Protein AF-A0A2E9M3G9-F1 (afdb_monomer_lite)

Foldseek 3Di:
DPVQLVCQLPVLVVVLVVVLVVCCVVPNDPVSVVCVLVSVLVNVLSNQLSVQLVPQCVPPNDPRSSVVSNVCSCVVGVVVSVVVVVVVVVVVVVVD

Sequence (96 aa):
GYPLLAGLASVFPAIFLTSMVALWISQGPSVPMGAAGPMILGGASVGVYAIIAMWSLPNFGIFLGSMIAWLLAVILWSIPCFKFVKWRQEVSKINT

pLDDT: mean 85.7, std 7.02, range [59.09, 95.88]

Secondary structure (DSSP, 8-state):
--HHHHHHHHHHHHHHHHHHHHHHHHH-THHHHHHHHHHHHHHHHHHHHHHHHHHHHHHHHHHHHHHHHHHHHIIIIIHHHHHHHHHHHHHHHHT-

Radius of gyration: 16.48 Å; chains: 1; bounding box: 39×35×42 Å

Structure (mmCIF, N/CA/C/O backbone):
data_AF-A0A2E9M3G9-F1
#
_entry.id   AF-A0A2E9M3G9-F1
#
loop_
_atom_site.group_PDB
_atom_site.id
_atom_site.type_symbol
_atom_site.label_atom_id
_atom_site.label_alt_id
_atom_site.label_comp_id
_atom_site.label_asym_id
_atom_site.label_entity_id
_atom_site.label_seq_id
_atom_site.pdbx_PDB_ins_code
_atom_site.Cartn_x
_atom_site.Cartn_y
_atom_site.Cartn_z
_atom_site.occupancy
_atom_site.B_iso_or_equiv
_atom_site.auth_seq_id
_atom_site.auth_comp_id
_atom_site.auth_asym_id
_atom_site.auth_atom_id
_atom_site.pdbx_PDB_model_num
ATOM 1 N N . GLY A 1 1 ? 21.106 4.967 -4.767 1.00 59.09 1 GLY A N 1
ATOM 2 C CA . GLY A 1 1 ? 19.795 5.250 -4.148 1.00 59.09 1 GLY A CA 1
ATOM 3 C C . GLY A 1 1 ? 18.709 5.026 -5.178 1.00 59.09 1 GLY A C 1
ATOM 4 O O . GLY A 1 1 ? 18.989 5.243 -6.348 1.00 59.09 1 GLY A O 1
ATOM 5 N N . TYR A 1 2 ? 17.517 4.581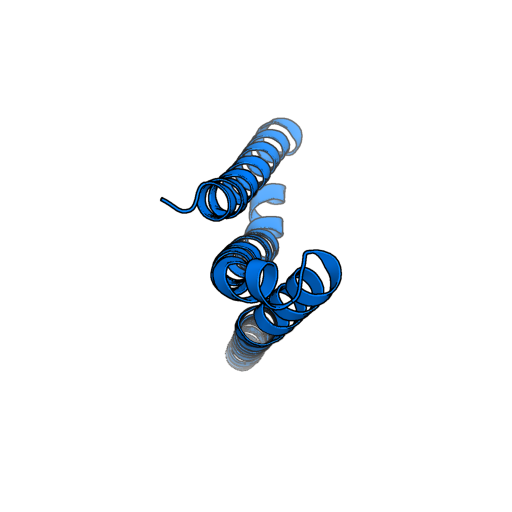 -4.772 1.00 74.75 2 TYR A N 1
ATOM 6 C CA . TYR A 1 2 ? 16.360 4.405 -5.664 1.00 74.75 2 TYR A CA 1
ATOM 7 C C . TYR A 1 2 ? 15.378 5.581 -5.491 1.00 74.75 2 TYR A C 1
ATOM 9 O O . TYR A 1 2 ? 14.401 5.443 -4.754 1.00 74.75 2 TYR A O 1
ATOM 17 N N . PRO A 1 3 ? 15.622 6.755 -6.112 1.00 79.00 3 PRO A N 1
ATOM 18 C CA . PRO A 1 3 ? 14.791 7.950 -5.927 1.00 79.00 3 PRO A CA 1
ATOM 19 C C . PRO A 1 3 ? 13.316 7.733 -6.282 1.00 79.00 3 PRO A C 1
ATOM 21 O O . PRO A 1 3 ? 12.453 8.298 -5.621 1.00 79.00 3 PRO A O 1
ATOM 24 N N . LEU A 1 4 ? 13.012 6.859 -7.248 1.00 75.06 4 LEU A N 1
ATOM 25 C CA . LEU A 1 4 ? 11.634 6.480 -7.573 1.00 75.06 4 LEU A CA 1
ATOM 26 C C . LEU A 1 4 ? 10.926 5.822 -6.376 1.00 75.06 4 LEU A C 1
ATOM 28 O O . LEU A 1 4 ? 9.789 6.149 -6.062 1.00 75.06 4 LEU A O 1
ATOM 32 N N . LEU A 1 5 ? 11.622 4.931 -5.670 1.00 76.69 5 LEU A N 1
ATOM 33 C CA . LEU A 1 5 ? 11.106 4.243 -4.490 1.00 76.69 5 LEU A CA 1
ATOM 34 C C . LEU A 1 5 ? 10.947 5.212 -3.324 1.00 76.69 5 LEU A C 1
ATOM 36 O O . LEU A 1 5 ? 9.910 5.228 -2.678 1.00 76.69 5 LEU A O 1
ATOM 40 N N . ALA A 1 6 ? 11.953 6.057 -3.094 1.00 79.50 6 ALA A N 1
ATOM 41 C CA . ALA A 1 6 ? 11.900 7.079 -2.057 1.00 79.50 6 ALA A CA 1
ATOM 42 C C . ALA A 1 6 ? 10.746 8.066 -2.299 1.00 79.50 6 ALA A C 1
ATOM 44 O O . ALA A 1 6 ? 10.044 8.420 -1.356 1.00 79.50 6 ALA A O 1
ATOM 45 N N . GLY A 1 7 ? 10.496 8.454 -3.554 1.00 82.25 7 GLY A N 1
ATOM 46 C CA . GLY A 1 7 ? 9.350 9.277 -3.942 1.00 82.25 7 GLY A CA 1
ATOM 47 C C . GLY A 1 7 ? 8.018 8.566 -3.705 1.00 82.25 7 GLY A C 1
ATOM 48 O O . GLY A 1 7 ? 7.165 9.086 -2.993 1.00 82.25 7 GLY A O 1
ATOM 49 N N . LEU A 1 8 ? 7.856 7.343 -4.221 1.00 81.12 8 LEU A N 1
ATOM 50 C CA . LEU A 1 8 ? 6.635 6.552 -4.026 1.00 81.12 8 LEU A CA 1
ATOM 51 C C . LEU A 1 8 ? 6.362 6.244 -2.543 1.00 81.12 8 LEU A C 1
ATOM 53 O O . LEU A 1 8 ? 5.222 6.325 -2.100 1.00 81.12 8 LEU A O 1
ATOM 57 N N . ALA A 1 9 ? 7.386 5.934 -1.751 1.00 82.56 9 ALA A N 1
ATOM 58 C CA . ALA A 1 9 ? 7.228 5.602 -0.338 1.00 82.56 9 ALA A CA 1
ATOM 59 C C . ALA A 1 9 ? 6.990 6.830 0.555 1.00 82.56 9 ALA A C 1
ATOM 61 O O . ALA A 1 9 ? 6.373 6.686 1.605 1.00 82.56 9 ALA A O 1
ATOM 62 N N . SER A 1 10 ? 7.460 8.022 0.171 1.00 85.50 10 SER A N 1
ATOM 63 C CA . SER A 1 10 ? 7.314 9.243 0.984 1.00 85.50 10 SER A CA 1
ATOM 64 C C . SER A 1 10 ? 6.053 10.042 0.661 1.00 85.50 10 SER A C 1
ATOM 66 O O . SER A 1 10 ? 5.404 10.555 1.573 1.00 85.50 10 SER A O 1
ATOM 68 N N . VAL A 1 11 ? 5.671 10.123 -0.617 1.00 85.50 11 VAL A N 1
ATOM 69 C CA . VAL A 1 11 ? 4.542 10.952 -1.065 1.00 85.50 11 VAL A CA 1
ATOM 70 C C . VAL A 1 11 ? 3.221 10.454 -0.493 1.00 85.50 11 VAL A C 1
ATOM 72 O O . VAL A 1 11 ? 2.389 11.260 -0.087 1.00 85.50 11 VAL A O 1
ATOM 75 N N . PHE A 1 12 ? 3.021 9.140 -0.408 1.00 82.81 12 PHE A N 1
ATOM 76 C CA . PHE A 1 12 ? 1.752 8.607 0.075 1.00 82.81 12 PHE A CA 1
ATOM 77 C C . PHE A 1 12 ? 1.530 8.904 1.561 1.00 82.81 12 PHE A C 1
ATOM 79 O O . PHE A 1 12 ? 0.540 9.571 1.857 1.00 82.81 12 PHE A O 1
ATOM 86 N N . PRO A 1 13 ? 2.422 8.524 2.499 1.00 82.06 13 PRO A N 1
ATOM 87 C 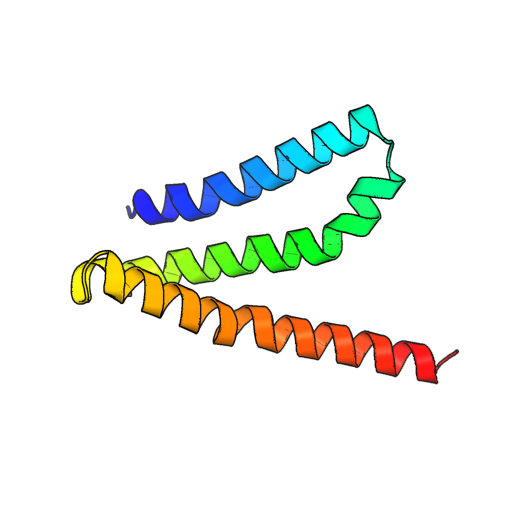CA . PRO A 1 13 ? 2.285 8.918 3.901 1.00 82.06 13 PRO A CA 1
ATOM 88 C C . PRO A 1 13 ? 2.119 10.427 4.092 1.00 82.06 13 PRO A C 1
ATOM 90 O O . PRO A 1 13 ? 1.338 10.842 4.945 1.00 82.06 13 PRO A O 1
ATOM 93 N N . ALA A 1 14 ? 2.794 11.241 3.274 1.00 89.12 14 ALA A N 1
ATOM 94 C CA . ALA A 1 14 ? 2.635 12.688 3.305 1.00 89.12 14 ALA A CA 1
ATOM 95 C C . ALA A 1 14 ? 1.207 13.123 2.929 1.00 89.12 14 ALA A C 1
ATOM 97 O O . ALA A 1 14 ? 0.573 13.825 3.711 1.00 89.12 14 ALA A O 1
ATOM 98 N N . ILE A 1 15 ? 0.663 12.656 1.797 1.00 88.81 15 ILE A N 1
ATOM 99 C CA . ILE A 1 15 ? -0.717 12.961 1.370 1.00 88.81 15 ILE A CA 1
ATOM 100 C C . ILE A 1 15 ? -1.725 12.478 2.418 1.00 88.81 15 ILE A C 1
ATOM 102 O O . ILE A 1 15 ? -2.617 13.230 2.810 1.00 88.81 15 ILE A O 1
ATOM 106 N N . PHE A 1 16 ? -1.557 11.248 2.912 1.00 84.25 16 PHE A N 1
ATOM 107 C CA . PHE A 1 16 ? -2.412 10.673 3.949 1.00 84.25 16 PHE A CA 1
ATOM 108 C C . PHE A 1 16 ? -2.427 11.549 5.209 1.00 84.25 16 PHE A C 1
ATOM 110 O O . PHE A 1 16 ? -3.501 11.874 5.721 1.00 84.25 16 PHE A O 1
ATOM 117 N N . LEU A 1 17 ? -1.252 11.973 5.686 1.00 88.25 17 LEU A N 1
ATOM 118 C CA . LEU A 1 17 ? -1.124 12.834 6.859 1.00 88.25 17 LEU A CA 1
ATOM 119 C C . LEU A 1 17 ? -1.781 14.197 6.632 1.00 88.25 17 LEU A C 1
ATOM 121 O O . LEU A 1 17 ? -2.548 14.650 7.480 1.00 88.25 17 LEU A O 1
ATOM 125 N N . THR A 1 18 ? -1.525 14.838 5.489 1.00 91.50 18 THR A N 1
ATOM 126 C CA . THR A 1 18 ? -2.115 16.144 5.175 1.00 91.50 18 THR A CA 1
ATOM 127 C C . THR A 1 18 ? -3.639 16.064 5.137 1.00 91.50 18 THR A C 1
ATOM 129 O O . THR A 1 18 ? -4.303 16.906 5.738 1.00 91.50 18 THR A O 1
ATOM 132 N N . SER A 1 19 ? -4.210 15.028 4.512 1.00 87.75 19 SER A N 1
ATOM 133 C CA . SER A 1 19 ? -5.661 14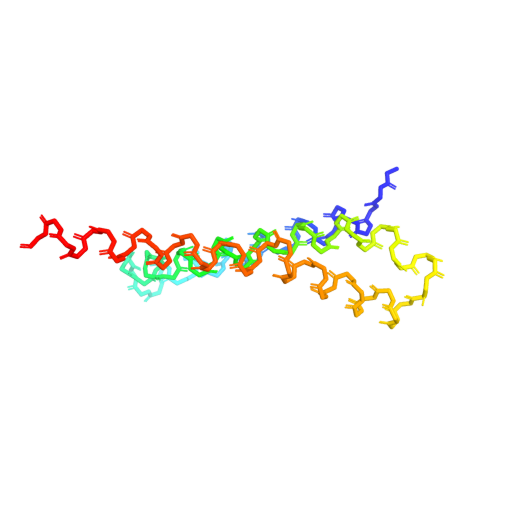.816 4.507 1.00 87.75 19 SER A CA 1
ATOM 134 C C . SER A 1 19 ? -6.220 14.557 5.908 1.00 87.75 19 SER A C 1
ATOM 136 O O . SER A 1 19 ? -7.261 15.107 6.249 1.00 87.75 19 SER A O 1
ATOM 138 N N . MET A 1 20 ? -5.538 13.774 6.749 1.00 87.31 20 MET A N 1
ATOM 139 C CA . MET A 1 20 ? -5.974 13.522 8.132 1.00 87.31 20 MET A CA 1
ATOM 140 C C . MET A 1 20 ? -5.975 14.795 8.981 1.00 87.31 20 MET A C 1
ATOM 142 O O . MET A 1 20 ? -6.940 15.046 9.699 1.00 87.31 20 MET A O 1
ATOM 146 N N . VAL A 1 21 ? -4.934 15.624 8.869 1.00 89.44 21 VAL A N 1
ATOM 147 C CA . VAL A 1 21 ? -4.854 16.912 9.574 1.00 89.44 21 VAL A CA 1
ATOM 148 C C . VAL A 1 21 ? -5.932 17.871 9.069 1.00 89.44 21 VAL A C 1
ATOM 150 O O . VAL A 1 21 ? -6.620 18.496 9.872 1.00 89.44 21 VAL A O 1
ATOM 153 N N . ALA A 1 22 ? -6.144 17.946 7.754 1.00 90.56 22 ALA A N 1
ATOM 154 C CA . ALA A 1 22 ? -7.191 18.781 7.170 1.00 90.56 22 ALA A CA 1
ATOM 155 C C . ALA A 1 22 ? -8.599 18.355 7.627 1.00 90.56 22 ALA A C 1
ATOM 157 O O . ALA A 1 22 ? -9.424 19.199 7.986 1.00 90.56 22 ALA A O 1
ATOM 158 N N . LEU A 1 23 ? -8.874 17.047 7.662 1.00 87.19 23 LEU A N 1
ATOM 159 C CA . LEU A 1 23 ? -10.137 16.504 8.168 1.00 87.19 23 LEU A CA 1
ATOM 160 C C . LEU A 1 23 ? -10.305 16.758 9.664 1.00 87.19 23 LEU A C 1
ATOM 162 O O . LEU A 1 23 ? -11.402 17.084 10.105 1.00 87.19 23 LEU A O 1
ATOM 166 N N . TRP A 1 24 ? -9.226 16.676 10.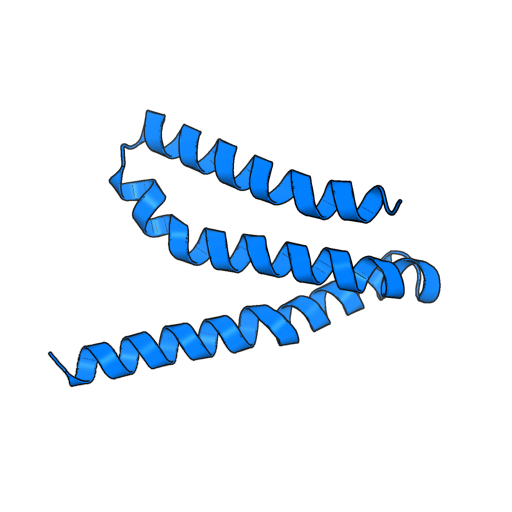439 1.00 87.19 24 TRP A N 1
ATOM 167 C CA . TRP A 1 24 ? -9.283 16.973 11.864 1.00 87.19 24 TRP A CA 1
ATOM 168 C C . TRP A 1 24 ? -9.643 18.438 12.129 1.00 87.19 24 TRP A C 1
ATOM 170 O O . TRP A 1 24 ? -10.524 18.713 12.943 1.00 87.19 24 TRP A O 1
ATOM 180 N N . ILE A 1 25 ? -9.015 19.366 11.401 1.00 91.94 25 ILE A N 1
ATOM 181 C CA . ILE A 1 25 ? -9.295 20.803 11.513 1.00 91.94 25 ILE A CA 1
ATOM 182 C C . ILE A 1 25 ? -10.739 21.118 11.090 1.00 91.94 25 ILE A C 1
ATOM 184 O O . ILE A 1 25 ? -11.386 21.955 11.711 1.00 91.94 25 ILE A O 1
ATOM 188 N N . SER A 1 26 ? -11.254 20.458 10.048 1.00 90.50 26 SER A N 1
ATOM 189 C CA . SER A 1 26 ? -12.569 20.777 9.469 1.00 90.50 26 SER A CA 1
ATOM 190 C C . SER A 1 26 ? -13.756 20.061 10.120 1.00 90.50 26 SER A C 1
ATOM 192 O O . SER A 1 26 ? -14.848 20.621 10.151 1.00 90.50 26 SER A O 1
ATOM 194 N N . GLN A 1 27 ? -13.576 18.834 10.612 1.00 86.94 27 GLN A N 1
ATOM 195 C CA . GLN A 1 27 ? -14.673 17.966 11.069 1.00 86.94 27 GLN A CA 1
ATOM 196 C C . GLN A 1 27 ? -14.463 17.403 12.484 1.00 86.94 27 GLN A C 1
ATOM 198 O O . GLN A 1 27 ? -15.292 16.640 12.979 1.00 86.94 27 GLN A O 1
ATOM 203 N N . GLY A 1 28 ? -13.382 17.791 13.165 1.00 86.06 28 GLY A N 1
ATOM 204 C CA . GLY A 1 28 ? -13.060 17.299 14.500 1.00 86.06 28 GLY A CA 1
ATOM 205 C C . GLY A 1 28 ? -12.469 15.878 14.505 1.00 86.06 28 GLY A C 1
ATOM 206 O O . GLY A 1 28 ? -12.202 15.287 13.459 1.00 86.06 28 GLY A O 1
ATOM 207 N N . PRO A 1 29 ? -12.184 15.321 15.697 1.00 81.50 29 PRO A N 1
ATOM 208 C CA . PRO A 1 29 ? -11.364 14.113 15.852 1.00 81.50 29 PRO A CA 1
ATOM 209 C C . PRO A 1 29 ? -12.082 12.797 15.509 1.00 81.50 29 PRO A C 1
ATOM 211 O O . PRO A 1 29 ? -11.430 11.765 15.354 1.00 81.50 29 PRO A O 1
ATOM 214 N N . SER A 1 30 ? -13.410 12.800 15.385 1.00 79.12 30 SER A N 1
ATOM 215 C CA . SER A 1 30 ? -14.198 11.586 15.130 1.00 79.12 30 SER A CA 1
ATOM 216 C C . SER A 1 30 ? -14.000 11.026 13.716 1.00 79.12 30 SER A C 1
ATOM 218 O O . SER A 1 30 ? -13.987 9.808 13.535 1.00 79.12 30 SER A O 1
ATOM 220 N N . VAL A 1 31 ? -13.793 11.888 12.717 1.00 80.31 31 VAL A N 1
ATOM 221 C CA . VAL A 1 31 ? -13.684 11.490 11.302 1.00 80.31 31 VAL A CA 1
ATOM 222 C C . VAL A 1 31 ? -12.317 10.872 10.962 1.00 80.31 31 VAL A C 1
ATOM 224 O O . VAL A 1 31 ? -12.296 9.793 10.359 1.00 80.31 31 VAL A O 1
ATOM 227 N N . PRO A 1 32 ? -11.171 11.440 11.397 1.00 76.06 32 PRO A N 1
ATOM 228 C CA . PRO A 1 32 ? -9.866 10.804 11.216 1.00 76.06 32 PRO A CA 1
ATOM 229 C C . PRO A 1 32 ? -9.766 9.432 11.892 1.00 76.06 32 PRO A C 1
ATOM 231 O O . PRO A 1 32 ? -9.176 8.514 11.326 1.00 76.06 32 PRO A O 1
ATOM 234 N N . MET A 1 33 ? -10.385 9.252 13.066 1.00 77.00 33 MET A N 1
ATOM 235 C CA . MET A 1 33 ? -10.369 7.962 13.768 1.00 77.00 33 MET A CA 1
ATOM 236 C C . MET A 1 33 ? -11.115 6.863 13.005 1.00 77.00 33 MET A C 1
ATOM 238 O O . MET A 1 33 ? -10.622 5.739 12.924 1.00 77.00 33 MET A O 1
ATOM 242 N N . GLY A 1 34 ? -12.264 7.182 12.401 1.00 76.81 34 GLY A N 1
ATOM 243 C CA . GLY A 1 34 ? -13.009 6.231 11.568 1.00 76.81 34 GLY A CA 1
ATOM 244 C C . GLY A 1 34 ? -12.272 5.849 10.280 1.00 76.81 34 GLY A C 1
ATOM 245 O O . GLY A 1 34 ? -12.389 4.719 9.806 1.00 76.81 34 GLY A O 1
ATOM 246 N N . ALA A 1 35 ? -11.469 6.765 9.734 1.00 77.00 35 ALA A N 1
ATOM 247 C CA . ALA A 1 35 ? -10.702 6.546 8.511 1.00 77.00 35 ALA A CA 1
ATOM 248 C C . ALA A 1 35 ? -9.321 5.908 8.749 1.00 77.00 35 ALA A C 1
ATOM 250 O O . ALA A 1 35 ? -8.776 5.299 7.831 1.00 77.00 35 ALA A O 1
ATOM 251 N N . ALA A 1 36 ? -8.752 5.988 9.956 1.00 77.12 36 ALA A N 1
ATOM 252 C CA . ALA A 1 36 ? -7.386 5.542 10.243 1.00 77.12 36 ALA A CA 1
ATOM 253 C C . ALA A 1 36 ? -7.110 4.079 9.843 1.00 77.12 36 ALA A C 1
ATOM 255 O O . ALA A 1 36 ? -6.069 3.788 9.258 1.00 77.12 36 ALA A O 1
ATOM 256 N N . GLY A 1 37 ? -8.052 3.163 10.096 1.00 75.94 37 GLY A N 1
ATOM 257 C CA . GLY A 1 37 ? -7.922 1.746 9.729 1.00 75.94 37 GLY A CA 1
ATOM 258 C C . GLY A 1 37 ? -7.746 1.536 8.216 1.00 75.94 37 GLY A C 1
ATOM 259 O O . GLY A 1 37 ? -6.710 1.016 7.795 1.00 75.94 37 GLY A O 1
ATOM 260 N N . PRO A 1 38 ? -8.704 1.974 7.379 1.00 74.56 38 PRO A N 1
ATOM 261 C CA . PRO A 1 38 ? -8.550 1.974 5.924 1.00 74.56 38 PRO A CA 1
ATOM 262 C C . PRO A 1 38 ? -7.300 2.718 5.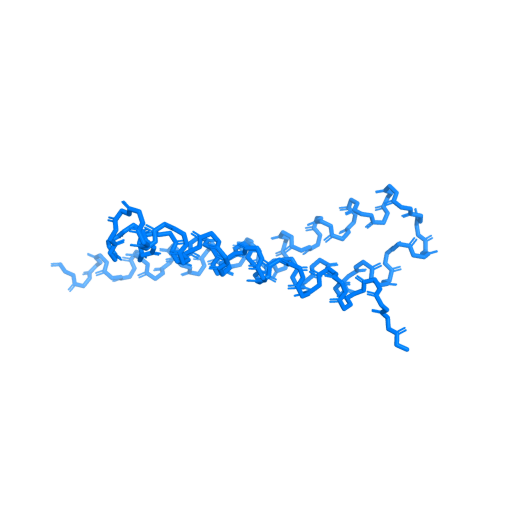424 1.00 74.56 38 PRO A C 1
ATOM 264 O O . PRO A 1 38 ? -6.639 2.242 4.502 1.00 74.56 38 PRO A O 1
ATOM 267 N N . MET A 1 39 ? -6.942 3.851 6.044 1.00 79.12 39 MET A N 1
ATOM 268 C CA . MET A 1 39 ? -5.790 4.672 5.636 1.00 79.12 39 MET A CA 1
ATOM 269 C C . MET A 1 39 ? -4.458 3.941 5.879 1.00 79.12 39 MET A C 1
ATOM 271 O O . MET A 1 39 ? -3.586 3.961 5.013 1.00 79.12 39 MET A O 1
ATOM 275 N N . ILE A 1 40 ? -4.302 3.244 7.011 1.00 80.12 40 ILE A N 1
ATOM 276 C CA . ILE A 1 40 ? -3.096 2.453 7.321 1.00 80.12 40 ILE A CA 1
ATOM 277 C C . ILE A 1 40 ? -2.967 1.262 6.364 1.00 80.12 40 ILE A C 1
ATOM 279 O O . ILE A 1 40 ? -1.881 0.990 5.849 1.00 80.12 40 ILE A O 1
ATOM 283 N N . LEU A 1 41 ? -4.078 0.573 6.081 1.00 80.56 41 LEU A N 1
ATOM 284 C CA . LEU A 1 41 ? -4.101 -0.547 5.138 1.00 80.56 41 LEU A CA 1
ATOM 285 C C . LEU A 1 41 ? -3.737 -0.105 3.712 1.00 80.56 41 LEU A C 1
ATOM 287 O O . LEU A 1 41 ? -2.958 -0.785 3.041 1.00 80.56 41 LEU A O 1
ATOM 291 N N . GLY A 1 42 ? -4.257 1.047 3.275 1.00 78.88 42 GLY A N 1
ATOM 292 C CA . GLY A 1 42 ? -3.939 1.647 1.980 1.00 78.88 42 GLY A CA 1
ATOM 293 C C . GLY A 1 42 ? -2.485 2.111 1.885 1.00 78.88 42 GLY A C 1
ATOM 294 O O . GLY A 1 42 ? -1.784 1.735 0.948 1.00 78.88 42 GLY A O 1
ATOM 295 N N . GLY A 1 43 ? -2.001 2.867 2.875 1.00 81.12 43 GLY A N 1
ATOM 296 C CA . GLY A 1 43 ? -0.639 3.406 2.886 1.00 81.12 43 GLY A CA 1
ATOM 297 C C . GLY A 1 43 ? 0.443 2.324 2.887 1.00 81.12 43 GLY A C 1
ATOM 298 O O . GLY A 1 43 ? 1.415 2.411 2.138 1.00 81.12 43 GLY A O 1
ATOM 299 N N . ALA A 1 44 ? 0.257 1.255 3.662 1.00 84.75 44 ALA A N 1
ATOM 300 C CA . ALA A 1 44 ? 1.234 0.173 3.720 1.00 84.75 44 ALA A CA 1
ATOM 301 C C . ALA A 1 44 ? 1.272 -0.681 2.433 1.00 84.75 44 ALA A C 1
ATOM 303 O O . ALA A 1 44 ? 2.350 -1.111 2.018 1.00 84.75 44 ALA A O 1
ATOM 304 N N . SER A 1 45 ? 0.144 -0.831 1.723 1.00 87.88 45 SER A N 1
ATOM 305 C CA . SER A 1 45 ? 0.107 -1.501 0.411 1.00 87.88 45 SER A CA 1
ATOM 306 C C . SER A 1 45 ? 0.971 -0.791 -0.634 1.00 87.88 45 SER A C 1
ATOM 308 O O . SER A 1 45 ? 1.562 -1.435 -1.500 1.00 87.88 45 SER A O 1
ATOM 310 N N . VAL A 1 46 ? 1.062 0.538 -0.559 1.00 87.88 46 VAL A N 1
ATOM 311 C CA . VAL A 1 46 ? 1.884 1.339 -1.472 1.00 87.88 46 VAL A CA 1
ATOM 312 C C . VAL A 1 46 ? 3.375 1.160 -1.188 1.00 87.88 46 VAL A C 1
ATOM 314 O O . VAL A 1 46 ? 4.175 1.104 -2.120 1.00 87.88 46 VAL A O 1
ATOM 317 N N . GLY A 1 47 ? 3.762 1.010 0.081 1.00 88.44 47 GLY A N 1
ATOM 318 C CA . GLY A 1 47 ? 5.142 0.669 0.438 1.00 88.44 47 GLY A CA 1
ATOM 319 C C . GLY A 1 47 ? 5.581 -0.650 -0.206 1.00 88.44 47 GLY A C 1
ATOM 320 O O . GLY A 1 47 ? 6.645 -0.721 -0.820 1.00 88.44 47 GLY A O 1
ATOM 321 N N . VAL A 1 48 ? 4.715 -1.667 -0.156 1.00 90.38 48 VAL A N 1
ATOM 322 C CA . VAL A 1 48 ? 4.948 -2.963 -0.816 1.00 90.38 48 VAL A CA 1
ATOM 323 C C . VAL A 1 48 ? 5.002 -2.811 -2.339 1.00 90.38 48 VAL A C 1
ATOM 325 O O . VAL A 1 48 ? 5.910 -3.351 -2.969 1.00 90.38 48 VAL A O 1
ATOM 328 N N . TYR A 1 49 ? 4.105 -2.016 -2.933 1.00 91.94 49 TYR A N 1
ATOM 329 C CA . TYR A 1 49 ? 4.160 -1.682 -4.360 1.00 91.94 49 TYR A CA 1
ATOM 330 C C . TYR A 1 49 ? 5.515 -1.084 -4.752 1.00 91.94 49 TYR A C 1
ATOM 332 O O . TYR A 1 49 ? 6.125 -1.543 -5.713 1.00 91.94 49 TYR A O 1
ATOM 340 N N . ALA A 1 50 ? 6.017 -0.096 -4.004 1.00 90.62 50 ALA A N 1
ATOM 341 C CA . ALA A 1 50 ? 7.268 0.587 -4.325 1.00 90.62 50 ALA A CA 1
ATOM 342 C C . ALA A 1 50 ? 8.472 -0.370 -4.301 1.00 90.62 50 ALA A C 1
ATOM 344 O O . ALA A 1 50 ? 9.342 -0.297 -5.171 1.00 90.62 50 ALA A O 1
ATOM 345 N N . ILE A 1 51 ? 8.494 -1.308 -3.349 1.00 90.19 51 ILE A N 1
ATOM 346 C CA . ILE A 1 51 ? 9.533 -2.341 -3.258 1.00 90.19 51 ILE A CA 1
ATOM 347 C C . ILE A 1 51 ? 9.492 -3.263 -4.482 1.00 90.19 51 ILE A C 1
ATOM 349 O O . ILE A 1 51 ? 10.530 -3.532 -5.081 1.00 90.19 51 ILE A O 1
ATOM 353 N N . ILE A 1 52 ? 8.308 -3.720 -4.889 1.00 91.75 52 ILE A N 1
ATOM 354 C CA . ILE A 1 52 ? 8.158 -4.638 -6.028 1.00 91.75 52 ILE A CA 1
ATOM 355 C C . ILE A 1 52 ? 8.432 -3.916 -7.352 1.00 91.75 52 ILE A C 1
ATOM 357 O O . ILE A 1 52 ? 9.060 -4.475 -8.253 1.00 91.75 52 ILE A O 1
ATOM 361 N N . ALA A 1 53 ? 8.033 -2.649 -7.445 1.00 89.94 53 ALA A N 1
ATOM 362 C CA . ALA A 1 53 ? 8.246 -1.792 -8.600 1.00 89.94 53 ALA A CA 1
ATOM 363 C C . ALA A 1 53 ? 9.737 -1.577 -8.916 1.00 89.94 53 ALA A C 1
ATOM 365 O O . ALA A 1 53 ? 10.077 -1.447 -10.089 1.00 89.94 53 ALA A O 1
ATOM 366 N N . MET A 1 54 ? 10.638 -1.613 -7.918 1.00 87.69 54 MET A N 1
ATOM 367 C CA . MET A 1 54 ? 12.092 -1.586 -8.168 1.00 87.69 54 MET A CA 1
ATOM 368 C C . MET A 1 54 ? 12.543 -2.680 -9.125 1.00 87.69 54 MET A C 1
ATOM 370 O O . MET A 1 54 ? 13.445 -2.464 -9.927 1.00 87.69 54 MET A O 1
ATOM 374 N N . TRP A 1 55 ? 11.955 -3.864 -8.991 1.00 89.94 55 TRP A N 1
ATOM 375 C CA . TRP A 1 55 ? 12.316 -5.007 -9.803 1.00 89.94 55 TRP A CA 1
ATOM 376 C C . TRP A 1 55 ? 11.436 -5.092 -11.051 1.00 89.94 55 TRP A C 1
ATOM 378 O O . TRP A 1 55 ? 11.952 -5.323 -12.140 1.00 89.94 55 TRP A O 1
ATOM 388 N N . SER A 1 56 ? 10.127 -4.857 -10.951 1.00 91.38 56 SER A N 1
ATOM 389 C CA . SER A 1 56 ? 9.232 -5.089 -12.089 1.00 91.38 56 SER A CA 1
ATOM 390 C C . SER A 1 56 ? 9.336 -4.020 -13.186 1.00 91.38 56 SER A C 1
ATOM 392 O O . SER A 1 56 ? 9.287 -4.362 -14.367 1.00 91.38 56 SER A O 1
ATOM 394 N N . LEU A 1 57 ? 9.515 -2.740 -12.833 1.00 88.56 57 LEU A N 1
ATOM 395 C CA . LEU A 1 57 ? 9.582 -1.639 -13.803 1.00 88.56 57 LEU A CA 1
ATOM 396 C C . LEU A 1 57 ? 10.776 -1.740 -14.768 1.00 88.56 57 LEU A C 1
ATOM 398 O O . LEU A 1 57 ? 10.549 -1.612 -15.972 1.00 88.56 57 LEU A O 1
ATOM 402 N N . PRO A 1 58 ? 12.028 -1.973 -14.316 1.00 88.75 58 PRO A N 1
ATOM 403 C CA . PRO A 1 58 ? 13.153 -2.080 -15.244 1.00 88.75 58 PRO A CA 1
ATOM 404 C C . PRO A 1 58 ? 13.114 -3.351 -16.102 1.00 88.75 58 PRO A C 1
ATOM 406 O O . PRO A 1 58 ? 13.638 -3.335 -17.209 1.00 88.75 58 PRO A O 1
ATOM 409 N N . ASN A 1 59 ? 12.495 -4.437 -15.623 1.00 90.94 59 ASN A N 1
ATOM 410 C CA . ASN A 1 59 ? 12.482 -5.722 -16.333 1.00 90.94 59 ASN A CA 1
ATOM 411 C C . ASN A 1 59 ? 11.322 -5.857 -17.333 1.00 90.94 59 ASN A C 1
ATOM 413 O O . ASN A 1 59 ? 11.493 -6.465 -18.384 1.00 90.94 59 ASN A O 1
ATOM 417 N N . PHE A 1 60 ? 10.148 -5.296 -17.026 1.00 91.06 60 PHE A N 1
ATOM 418 C CA . PHE A 1 60 ? 8.930 -5.471 -17.832 1.00 91.06 60 PHE A CA 1
ATOM 419 C C . PHE A 1 60 ? 8.378 -4.159 -18.408 1.00 91.06 60 PHE A C 1
ATOM 421 O O . PHE A 1 60 ? 7.294 -4.131 -18.994 1.00 91.06 60 PHE A O 1
ATOM 428 N N . GLY A 1 61 ? 9.112 -3.058 -18.235 1.00 88.62 61 GLY A N 1
ATOM 429 C CA . GLY A 1 61 ? 8.680 -1.723 -18.626 1.00 88.62 61 GLY A CA 1
ATOM 430 C C . GLY A 1 61 ? 7.600 -1.151 -17.707 1.00 88.62 61 GLY A C 1
ATOM 431 O O . GLY A 1 61 ? 7.127 -1.786 -16.764 1.00 88.62 61 GLY A O 1
ATOM 432 N N . ILE A 1 62 ? 7.193 0.086 -17.994 1.00 88.19 62 ILE A N 1
ATOM 433 C CA . ILE A 1 62 ? 6.297 0.852 -17.116 1.00 88.19 62 ILE A CA 1
ATOM 434 C C . ILE A 1 62 ? 4.927 0.185 -16.972 1.00 88.19 62 ILE A C 1
ATOM 436 O O . ILE A 1 62 ? 4.455 0.012 -15.851 1.00 88.19 62 ILE A O 1
ATOM 440 N N . PHE A 1 63 ? 4.291 -0.211 -18.076 1.00 91.19 63 PHE A N 1
ATOM 441 C CA . PHE A 1 63 ? 2.919 -0.726 -18.045 1.00 91.19 63 PHE A CA 1
ATOM 442 C C . PHE A 1 63 ? 2.825 -2.101 -17.375 1.00 91.19 63 PHE A C 1
ATOM 444 O O . PHE A 1 63 ? 2.159 -2.239 -16.347 1.00 91.19 63 PHE A O 1
ATOM 451 N N . LEU A 1 64 ? 3.528 -3.105 -17.911 1.00 92.44 64 LEU A N 1
ATOM 452 C CA . LEU A 1 64 ? 3.501 -4.460 -17.353 1.00 92.44 64 LEU A CA 1
ATOM 453 C C . LEU A 1 64 ? 4.115 -4.499 -15.948 1.00 92.44 64 LEU A C 1
ATOM 455 O O . LEU A 1 64 ? 3.564 -5.141 -15.056 1.00 92.44 64 LEU A O 1
ATOM 459 N N . GLY A 1 65 ? 5.220 -3.779 -15.728 1.00 91.00 65 GLY A N 1
ATOM 460 C CA . GLY A 1 65 ? 5.859 -3.684 -14.420 1.00 91.00 65 GLY A CA 1
ATOM 461 C C . GLY A 1 65 ? 4.917 -3.119 -13.356 1.00 91.00 65 GLY A C 1
ATOM 462 O O . GLY A 1 65 ? 4.811 -3.695 -12.271 1.00 91.00 65 GLY A O 1
ATOM 463 N N . SER A 1 66 ? 4.167 -2.059 -13.675 1.00 90.31 66 SER A N 1
ATOM 464 C CA . SER A 1 66 ? 3.180 -1.481 -12.749 1.00 90.31 66 SER A CA 1
ATOM 465 C C . SER A 1 66 ? 2.029 -2.444 -12.456 1.00 90.31 66 SER A C 1
ATOM 467 O O . SER A 1 66 ? 1.635 -2.584 -11.300 1.00 90.31 66 SER A O 1
ATOM 469 N N . MET A 1 67 ? 1.521 -3.163 -13.465 1.00 95.00 67 MET A N 1
ATOM 470 C CA . MET A 1 67 ? 0.477 -4.176 -13.257 1.00 95.00 67 MET A CA 1
ATOM 471 C C . MET A 1 67 ? 0.948 -5.303 -12.330 1.00 95.00 67 MET A C 1
ATOM 473 O O . MET A 1 67 ? 0.229 -5.677 -11.405 1.00 95.00 67 MET A O 1
ATOM 477 N N . ILE A 1 68 ? 2.168 -5.809 -12.538 1.00 94.44 68 ILE A N 1
ATOM 478 C CA . ILE A 1 68 ? 2.773 -6.850 -11.694 1.00 94.44 68 ILE A CA 1
ATOM 479 C C . ILE A 1 68 ? 2.955 -6.342 -10.260 1.00 94.44 68 ILE A C 1
ATOM 481 O O . ILE A 1 68 ? 2.568 -7.024 -9.311 1.00 94.44 68 ILE A O 1
ATOM 485 N N . ALA A 1 69 ? 3.509 -5.138 -10.094 1.00 93.56 69 ALA A N 1
ATOM 486 C CA . ALA A 1 69 ? 3.732 -4.546 -8.779 1.00 93.56 69 ALA A CA 1
ATOM 487 C C . ALA A 1 69 ? 2.420 -4.320 -8.022 1.00 93.56 69 ALA A C 1
ATOM 489 O O . ALA A 1 69 ? 2.345 -4.592 -6.824 1.00 93.56 69 ALA A O 1
ATOM 490 N N . TRP A 1 70 ? 1.371 -3.887 -8.721 1.00 93.56 70 TRP A N 1
ATOM 491 C CA . TRP A 1 70 ? 0.046 -3.709 -8.141 1.00 93.56 70 TRP A CA 1
ATOM 492 C C . TRP A 1 70 ? -0.578 -5.040 -7.710 1.00 93.56 70 TRP A C 1
ATOM 494 O O . TRP A 1 70 ? -0.985 -5.172 -6.557 1.00 93.56 70 TRP A O 1
ATOM 504 N N . LEU A 1 71 ? -0.591 -6.048 -8.590 1.00 95.88 71 LEU A N 1
ATOM 505 C CA . LEU A 1 71 ? -1.152 -7.367 -8.280 1.00 95.88 71 LEU A CA 1
ATOM 506 C C . LEU A 1 71 ? -0.463 -8.006 -7.076 1.00 95.88 71 LEU A C 1
ATOM 508 O O . LEU A 1 71 ? -1.127 -8.483 -6.155 1.00 95.88 71 LEU A O 1
ATOM 512 N N . LEU A 1 72 ? 0.869 -7.989 -7.059 1.00 95.06 72 LEU A N 1
ATOM 513 C CA . LEU A 1 72 ? 1.626 -8.567 -5.959 1.00 95.06 72 LEU A CA 1
ATOM 514 C C . LEU A 1 72 ? 1.447 -7.774 -4.662 1.00 95.06 72 LEU A C 1
ATOM 516 O O . LEU A 1 72 ? 1.329 -8.390 -3.608 1.00 95.06 72 LEU A O 1
ATOM 520 N N . ALA A 1 73 ? 1.347 -6.443 -4.709 1.00 93.50 73 ALA A N 1
ATOM 521 C CA . ALA A 1 73 ? 1.043 -5.651 -3.518 1.00 93.50 73 ALA A CA 1
ATOM 522 C C . ALA A 1 73 ? -0.333 -6.010 -2.927 1.00 93.50 73 ALA A C 1
ATOM 524 O O . ALA A 1 73 ? -0.456 -6.205 -1.717 1.00 93.50 73 ALA A O 1
ATOM 525 N N . VAL A 1 74 ? -1.354 -6.183 -3.771 1.00 92.25 74 VAL A N 1
ATOM 526 C CA . VAL A 1 74 ? -2.699 -6.586 -3.329 1.00 92.25 74 VAL A CA 1
ATOM 527 C C . VAL A 1 74 ? -2.690 -7.989 -2.717 1.00 92.25 74 VAL A C 1
ATOM 529 O O . VAL A 1 74 ? -3.282 -8.207 -1.657 1.00 92.25 74 VAL A O 1
ATOM 532 N N . ILE A 1 75 ? -2.004 -8.940 -3.355 1.00 93.94 75 ILE A N 1
ATOM 533 C CA . ILE A 1 75 ? -1.949 -10.338 -2.907 1.00 93.94 75 ILE A CA 1
ATOM 534 C C . ILE A 1 75 ? -1.127 -10.492 -1.625 1.00 93.94 75 ILE A C 1
ATOM 536 O O . ILE A 1 75 ? -1.537 -11.229 -0.731 1.00 93.94 75 ILE A O 1
ATOM 540 N N . LEU A 1 76 ? 0.014 -9.810 -1.523 1.00 92.31 76 LEU A N 1
ATOM 541 C CA . 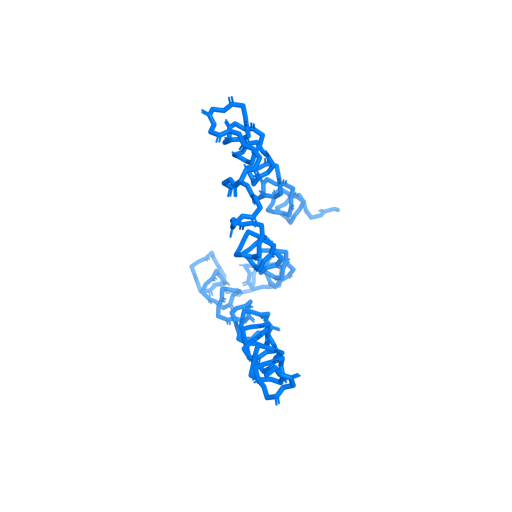LEU A 1 76 ? 0.939 -9.953 -0.398 1.00 92.31 76 LEU A CA 1
ATOM 542 C C . LEU A 1 76 ? 0.549 -9.099 0.811 1.00 92.31 76 LEU A C 1
ATOM 544 O O . LEU A 1 76 ? 0.908 -9.453 1.930 1.00 92.31 76 LEU A O 1
ATOM 548 N N . TRP A 1 77 ? -0.181 -7.999 0.606 1.00 91.50 77 TRP A N 1
ATOM 549 C CA . TRP A 1 77 ? -0.542 -7.077 1.682 1.00 91.50 77 TRP A CA 1
ATOM 550 C C . TRP A 1 77 ? -2.051 -6.957 1.888 1.00 91.50 77 TRP A C 1
ATOM 552 O O . TRP A 1 77 ? -2.571 -7.371 2.925 1.00 91.50 77 TRP A O 1
ATOM 562 N N . SER A 1 78 ? -2.784 -6.428 0.904 1.00 88.69 78 SER A N 1
ATOM 563 C CA . SER A 1 78 ? -4.198 -6.071 1.084 1.00 88.69 78 SER A CA 1
ATOM 564 C C . SER A 1 78 ? -5.075 -7.272 1.453 1.00 88.69 78 SER A C 1
ATOM 566 O O . SER A 1 78 ? -5.890 -7.174 2.371 1.00 88.69 78 SER A O 1
ATOM 568 N N . ILE A 1 79 ? -4.899 -8.416 0.779 1.00 90.62 79 ILE A N 1
ATOM 569 C CA . ILE A 1 79 ? -5.702 -9.624 1.022 1.00 90.62 79 ILE A CA 1
ATOM 570 C C . ILE A 1 79 ? -5.416 -10.232 2.411 1.00 90.62 79 ILE A C 1
ATOM 572 O O . ILE A 1 79 ? -6.379 -10.441 3.159 1.00 90.62 79 ILE A O 1
ATOM 576 N N . PRO A 1 80 ? -4.154 -10.507 2.806 1.00 90.56 80 PRO A N 1
ATOM 577 C CA . PRO A 1 80 ? -3.839 -11.001 4.145 1.00 90.56 80 PRO A CA 1
ATOM 578 C C . PRO A 1 80 ? -4.312 -10.059 5.251 1.00 90.56 80 PRO A C 1
ATOM 580 O O . PRO A 1 80 ? -4.941 -10.515 6.206 1.00 90.56 80 PRO A O 1
ATOM 583 N N . CYS A 1 81 ? -4.088 -8.750 5.103 1.00 89.50 81 CYS A N 1
ATOM 584 C CA . CYS A 1 81 ? -4.532 -7.773 6.091 1.00 89.50 81 CYS A CA 1
ATOM 585 C C . CYS A 1 81 ? -6.057 -7.744 6.230 1.00 89.50 81 CYS A C 1
ATOM 587 O O . CYS A 1 81 ? -6.563 -7.748 7.351 1.00 89.50 81 CYS A O 1
ATOM 589 N N . PHE A 1 82 ? -6.799 -7.766 5.118 1.00 87.50 82 PHE A N 1
ATOM 590 C CA . PHE A 1 82 ? -8.261 -7.808 5.160 1.00 87.50 82 PHE A CA 1
ATOM 591 C C . PHE A 1 82 ? -8.770 -9.071 5.861 1.00 87.50 82 PHE A C 1
ATOM 593 O O . PHE A 1 82 ? -9.622 -8.986 6.747 1.00 87.50 82 PHE A O 1
ATOM 600 N N . LYS A 1 83 ? -8.216 -10.241 5.518 1.00 90.00 83 LYS A N 1
ATOM 601 C CA . LYS A 1 83 ? -8.571 -11.508 6.173 1.00 90.00 83 LYS A CA 1
ATOM 602 C C . LYS A 1 83 ? -8.267 -11.478 7.670 1.00 90.00 83 LYS A C 1
ATOM 604 O O . LYS A 1 83 ? -9.105 -11.904 8.459 1.00 90.00 83 LYS A O 1
ATOM 609 N N . PHE A 1 84 ? -7.110 -10.946 8.064 1.00 89.44 84 PHE A N 1
ATOM 610 C CA . PHE A 1 84 ? -6.715 -10.841 9.466 1.00 89.44 84 PHE A CA 1
ATOM 611 C C . PHE A 1 84 ? -7.643 -9.917 10.263 1.00 89.44 84 PHE A C 1
ATOM 613 O O . PHE A 1 84 ? -8.139 -10.307 11.318 1.00 89.44 84 PHE A O 1
ATOM 620 N N . VAL A 1 85 ? -7.928 -8.714 9.751 1.00 87.75 85 VAL A N 1
ATOM 621 C CA . VAL A 1 85 ? -8.832 -7.762 10.416 1.00 87.75 85 VAL A CA 1
ATOM 622 C C . VAL A 1 85 ? -10.241 -8.342 10.526 1.00 87.75 85 VAL A C 1
ATOM 624 O O . VAL A 1 85 ? -10.843 -8.270 11.596 1.00 87.75 85 VAL A O 1
ATOM 627 N N . LYS A 1 86 ? -10.748 -8.973 9.460 1.00 87.75 86 LYS A N 1
ATOM 628 C CA . LYS A 1 86 ? -12.057 -9.635 9.470 1.00 87.75 86 LYS A CA 1
ATOM 629 C C . LYS A 1 86 ? -12.120 -10.752 10.517 1.00 87.75 86 LYS A C 1
ATOM 631 O O . LYS A 1 86 ? -13.048 -10.774 11.318 1.00 87.75 86 LYS A O 1
ATOM 636 N N . TRP A 1 87 ? -11.106 -11.614 10.574 1.00 90.06 87 TRP A N 1
ATOM 637 C CA . TRP A 1 87 ? -11.016 -12.668 11.588 1.00 90.06 87 TRP A CA 1
ATOM 638 C C . TRP A 1 87 ? -11.011 -12.098 13.014 1.00 90.06 87 TRP A C 1
ATOM 640 O O . TRP A 1 87 ? -11.732 -12.582 13.884 1.00 90.06 87 TRP A O 1
ATOM 650 N N . ARG A 1 88 ? -10.260 -11.015 13.263 1.00 87.19 88 ARG A N 1
ATOM 651 C CA . ARG A 1 88 ? -10.253 -10.341 14.573 1.00 87.19 88 ARG A CA 1
ATOM 652 C C . ARG A 1 88 ? -11.624 -9.778 14.946 1.00 87.19 88 ARG A C 1
ATOM 654 O O . ARG A 1 88 ? -12.009 -9.875 16.106 1.00 87.19 88 ARG A O 1
ATOM 661 N N . GLN A 1 89 ? -12.362 -9.218 13.989 1.00 85.56 89 GLN A N 1
ATOM 662 C CA . GLN A 1 89 ? -13.724 -8.730 14.223 1.00 85.56 89 GLN A CA 1
ATOM 663 C C . GLN A 1 89 ? -14.697 -9.867 14.559 1.00 85.56 89 GLN A C 1
ATOM 665 O O . GLN A 1 89 ? -15.550 -9.696 15.425 1.00 85.56 89 GLN A O 1
ATOM 670 N N . GLU A 1 90 ? -14.571 -11.018 13.897 1.00 88.56 90 GLU A N 1
ATOM 671 C CA . GLU A 1 90 ? -15.391 -12.205 14.170 1.00 88.56 90 GLU A CA 1
ATOM 672 C C . GLU A 1 90 ? -15.120 -12.762 15.575 1.00 88.56 90 GLU A C 1
ATOM 674 O O . GLU A 1 90 ? -16.060 -12.971 16.336 1.00 88.56 90 GLU A O 1
ATOM 679 N N . VAL A 1 91 ? -13.847 -12.905 15.966 1.00 87.06 91 VAL A N 1
ATOM 680 C CA . VAL A 1 91 ? -13.463 -13.359 17.316 1.00 87.06 91 VAL A CA 1
ATOM 681 C C . VAL A 1 91 ? -13.963 -12.405 18.404 1.00 87.06 91 VAL A C 1
ATOM 683 O O . VAL A 1 91 ? -14.434 -12.860 19.443 1.00 87.06 91 VAL A O 1
ATOM 686 N N . SER A 1 92 ? -13.892 -11.087 18.191 1.00 83.44 92 SER A N 1
ATOM 687 C CA . SER A 1 92 ? -14.393 -10.117 19.174 1.00 83.44 92 SER A CA 1
ATOM 688 C C . SER A 1 92 ? -15.907 -10.209 19.381 1.00 83.44 92 SER A C 1
ATOM 690 O O . SER A 1 92 ? -16.351 -10.097 20.515 1.00 83.44 92 SER A O 1
ATOM 692 N N . LYS A 1 93 ? -16.689 -10.454 18.318 1.00 77.75 93 LYS A N 1
ATOM 693 C CA . LYS A 1 93 ? -18.156 -10.592 18.402 1.00 77.75 93 LYS A CA 1
ATOM 694 C C . LYS A 1 93 ? -18.614 -11.848 19.144 1.00 77.75 93 LYS A C 1
ATOM 696 O O . LYS A 1 93 ? -19.709 -11.849 19.679 1.00 77.75 93 LYS A O 1
ATOM 701 N N . ILE A 1 94 ? -17.808 -12.911 19.151 1.00 77.25 94 ILE A N 1
ATOM 702 C CA . ILE A 1 94 ? -18.116 -14.156 19.877 1.00 77.25 94 ILE A CA 1
ATOM 703 C C . ILE A 1 94 ? -17.954 -13.972 21.399 1.00 77.25 94 ILE A C 1
ATOM 705 O O . ILE A 1 94 ? -18.583 -14.687 22.171 1.00 77.25 94 ILE A O 1
ATOM 709 N N . ASN A 1 95 ? -17.119 -13.022 21.834 1.00 63.66 95 ASN A N 1
ATOM 710 C CA . ASN A 1 95 ? -16.797 -12.780 23.246 1.00 63.66 95 ASN A CA 1
ATOM 711 C C . ASN A 1 95 ? -17.658 -11.684 23.914 1.00 63.66 95 ASN A C 1
ATOM 713 O O . ASN A 1 95 ? -17.393 -11.330 25.063 1.00 63.66 95 ASN A O 1
ATOM 717 N N . THR A 1 96 ? -18.641 -11.130 23.199 1.00 62.03 96 THR A N 1
ATOM 718 C CA . THR A 1 96 ? -19.629 -10.140 23.676 1.00 62.03 96 THR A CA 1
ATOM 719 C C . THR A 1 96 ? -21.022 -10.723 23.596 1.00 62.03 96 THR A C 1
ATOM 721 O O . THR A 1 96 ? -21.780 -10.548 24.571 1.00 62.03 96 THR A O 1
#